Protein AF-A0A934D847-F1 (afdb_monomer_lite)

Secondary structure (DSSP, 8-state):
-HHHHHHHHHHHHHHTTS--EEEESSSSEEEEE-HHHHHTTEEEEEEEEEEGGGTEEEEEEEEEEEEETTEEEEEEEEEEEEETTSSS-S-EEEEEEEEEEEEE----GGGS--

Foldseek 3Di:
DVVVVVVVVVVLVVVQPPDWPWDDPDQFKIKTWRPSCVVQPKTKIKTKGADPQLQKIKIKIWIWDDNDPFKIKIKIWIKIWGDPVRHNDDDIDIDIDMDMDIGGDDDDPVPPPD

Structure (mmCIF, N/CA/C/O backbone):
data_AF-A0A934D847-F1
#
_entry.id   AF-A0A934D847-F1
#
loop_
_atom_site.group_PDB
_atom_site.id
_atom_site.type_symbol
_atom_site.label_atom_id
_atom_site.label_alt_id
_atom_site.label_comp_id
_atom_site.label_asym_id
_atom_site.label_entity_id
_atom_site.label_seq_id
_atom_site.pdbx_PDB_ins_code
_atom_site.Cartn_x
_atom_site.Cartn_y
_atom_site.Cartn_z
_atom_site.occupancy
_atom_site.B_iso_or_equiv
_atom_site.auth_seq_id
_atom_site.auth_comp_id
_atom_site.auth_asym_id
_atom_site.auth_atom_id
_atom_site.pdbx_PDB_model_num
ATOM 1 N N . MET A 1 1 ? 17.834 -21.145 -10.752 1.00 52.69 1 MET A N 1
ATOM 2 C CA . MET A 1 1 ? 17.944 -19.718 -10.361 1.00 52.69 1 MET A CA 1
ATOM 3 C C . MET A 1 1 ? 16.625 -18.944 -10.468 1.00 52.69 1 MET A C 1
ATOM 5 O O . MET A 1 1 ? 16.240 -18.341 -9.479 1.00 52.69 1 MET A O 1
ATOM 9 N N . LYS A 1 2 ? 15.874 -19.004 -11.582 1.00 51.09 2 LYS A N 1
ATOM 10 C CA . LYS A 1 2 ? 14.606 -18.248 -11.758 1.00 51.09 2 LYS A CA 1
ATOM 11 C C . LYS A 1 2 ? 13.527 -18.504 -10.684 1.00 51.09 2 LYS A C 1
ATOM 13 O O . LYS A 1 2 ? 12.889 -17.567 -10.232 1.00 51.09 2 LYS A O 1
ATOM 18 N N . LYS A 1 3 ? 13.360 -19.753 -10.226 1.00 47.16 3 LYS A N 1
ATOM 19 C CA . LYS A 1 3 ? 12.366 -20.117 -9.192 1.00 47.16 3 LYS A CA 1
ATOM 20 C C . LYS A 1 3 ? 12.686 -19.525 -7.811 1.00 47.16 3 LYS A C 1
ATOM 22 O O . LYS A 1 3 ? 11.778 -19.092 -7.117 1.00 47.16 3 LYS A O 1
ATOM 27 N N . ILE A 1 4 ? 13.970 -19.459 -7.450 1.00 65.31 4 ILE A N 1
ATOM 28 C CA . ILE A 1 4 ? 14.428 -18.850 -6.189 1.00 65.31 4 ILE A CA 1
ATOM 29 C C . ILE A 1 4 ? 14.147 -17.346 -6.210 1.00 65.31 4 ILE A C 1
ATOM 31 O O . ILE A 1 4 ? 13.650 -16.827 -5.223 1.00 65.31 4 ILE A O 1
ATOM 35 N N . LEU A 1 5 ? 14.363 -16.686 -7.356 1.00 60.47 5 LEU A N 1
ATOM 36 C CA . LEU A 1 5 ? 14.083 -15.258 -7.539 1.00 60.47 5 LEU A CA 1
ATOM 37 C C . LEU A 1 5 ? 12.594 -14.919 -7.329 1.00 60.47 5 LEU A C 1
ATOM 39 O O . LEU A 1 5 ? 12.264 -13.934 -6.675 1.00 60.47 5 LEU A O 1
ATOM 43 N N . VAL A 1 6 ? 11.696 -15.757 -7.856 1.00 60.75 6 VAL A N 1
ATOM 44 C CA . VAL A 1 6 ? 10.240 -15.601 -7.698 1.00 60.75 6 VAL A CA 1
ATOM 45 C C . VAL A 1 6 ? 9.816 -15.815 -6.245 1.00 60.75 6 VAL A C 1
ATOM 47 O O . VAL A 1 6 ? 9.026 -15.039 -5.721 1.00 60.75 6 VAL A O 1
ATOM 50 N N . VAL A 1 7 ? 10.373 -16.824 -5.570 1.00 62.38 7 VAL A N 1
ATOM 51 C CA . VAL A 1 7 ? 10.085 -17.085 -4.150 1.00 62.38 7 VAL A CA 1
ATOM 52 C C . VAL A 1 7 ? 10.611 -15.954 -3.267 1.00 62.38 7 VAL A C 1
ATOM 54 O O . VAL A 1 7 ? 9.887 -15.488 -2.394 1.00 62.38 7 VAL A O 1
ATOM 57 N N . SER A 1 8 ? 11.819 -15.446 -3.525 1.00 62.91 8 SER A N 1
ATOM 58 C CA . SER A 1 8 ? 12.346 -14.277 -2.813 1.00 6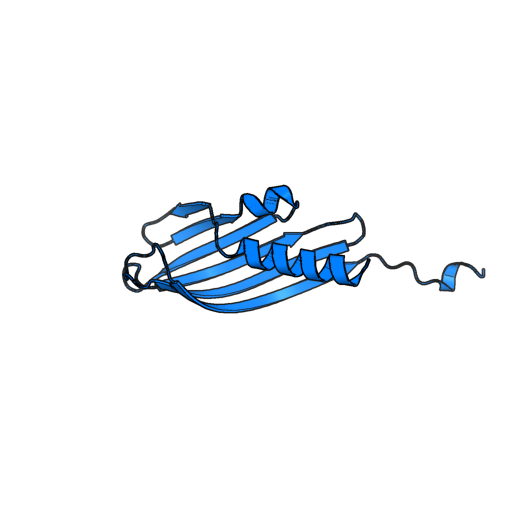2.91 8 SER A CA 1
ATOM 59 C C . SER A 1 8 ? 11.519 -13.023 -3.078 1.00 62.91 8 SER A C 1
ATOM 61 O O . SER A 1 8 ? 11.285 -12.250 -2.158 1.00 62.91 8 SER A O 1
ATOM 63 N N . LEU A 1 9 ? 11.016 -12.843 -4.302 1.00 65.06 9 LEU A N 1
ATOM 64 C CA . LEU A 1 9 ? 10.146 -11.724 -4.642 1.00 65.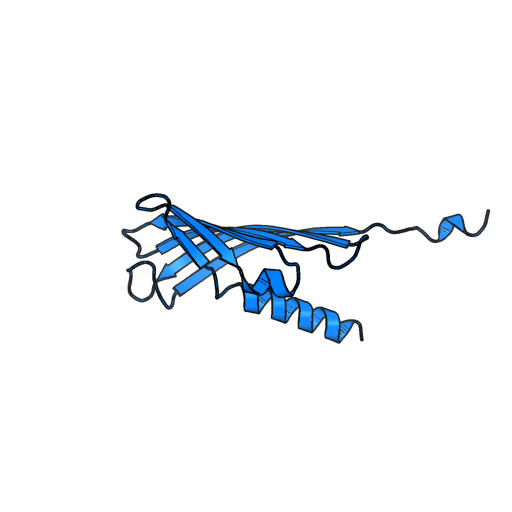06 9 LEU A CA 1
ATOM 65 C C . LEU A 1 9 ? 8.812 -11.794 -3.887 1.00 65.06 9 LEU A C 1
ATOM 67 O O . LEU A 1 9 ? 8.380 -10.799 -3.309 1.00 65.06 9 LEU A O 1
ATOM 71 N N . MET A 1 10 ? 8.192 -12.975 -3.835 1.00 60.56 10 MET A N 1
ATOM 72 C CA . MET A 1 10 ? 6.983 -13.185 -3.036 1.00 60.56 10 MET A CA 1
ATOM 73 C C . MET A 1 10 ? 7.246 -12.958 -1.543 1.00 60.56 10 MET A C 1
ATOM 75 O O . MET A 1 10 ? 6.437 -12.314 -0.885 1.00 60.56 10 MET A O 1
ATOM 79 N N . LEU A 1 11 ? 8.385 -13.417 -1.010 1.00 58.81 11 LEU A N 1
ATOM 80 C CA . LEU A 1 11 ? 8.754 -13.182 0.390 1.00 58.81 11 LEU A CA 1
ATOM 81 C C . LEU A 1 11 ? 8.941 -11.695 0.708 1.00 58.81 11 LEU A C 1
ATOM 83 O O . LEU A 1 11 ? 8.497 -11.247 1.761 1.00 58.81 11 LEU A O 1
ATOM 87 N N . VAL A 1 12 ? 9.563 -10.926 -0.190 1.00 61.81 12 VAL A N 1
ATOM 88 C CA . VAL A 1 12 ? 9.729 -9.477 -0.012 1.00 61.81 12 VAL A CA 1
ATOM 89 C C . VAL A 1 12 ? 8.370 -8.771 -0.054 1.00 61.81 12 VAL A C 1
ATOM 91 O O . VAL A 1 12 ? 8.083 -7.973 0.832 1.00 61.81 12 VAL A O 1
ATOM 94 N N . LEU A 1 13 ? 7.496 -9.113 -1.006 1.00 58.12 13 LEU A N 1
ATOM 95 C CA . LEU A 1 13 ? 6.137 -8.558 -1.089 1.00 58.12 13 LEU A CA 1
ATOM 96 C C . LEU A 1 13 ? 5.304 -8.867 0.170 1.00 58.12 13 LEU A C 1
ATOM 98 O O . LEU A 1 13 ? 4.607 -7.990 0.676 1.00 58.12 13 LEU A O 1
ATOM 102 N N . VAL A 1 14 ? 5.421 -10.071 0.736 1.00 56.88 14 VAL A N 1
ATOM 103 C CA . VAL A 1 14 ? 4.729 -10.446 1.984 1.00 56.88 14 VAL A CA 1
ATOM 104 C C . VAL A 1 14 ? 5.337 -9.749 3.205 1.00 56.88 14 VAL A C 1
ATOM 106 O O . VAL A 1 14 ? 4.605 -9.259 4.059 1.00 56.88 14 VAL A O 1
ATOM 109 N N . ALA A 1 15 ? 6.664 -9.624 3.290 1.00 51.00 15 ALA A N 1
ATOM 110 C CA . ALA A 1 15 ? 7.316 -8.899 4.385 1.00 51.00 15 ALA A CA 1
ATOM 111 C C . ALA A 1 15 ? 6.958 -7.402 4.391 1.00 51.00 15 ALA A C 1
ATOM 113 O O . ALA A 1 15 ? 7.010 -6.748 5.435 1.00 51.00 15 ALA A O 1
ATOM 114 N N . THR A 1 16 ? 6.551 -6.855 3.239 1.00 53.03 16 THR A N 1
ATOM 115 C CA . THR A 1 16 ? 6.173 -5.446 3.130 1.00 53.03 16 THR A CA 1
ATOM 116 C C . THR A 1 16 ? 4.791 -5.093 3.700 1.00 53.03 16 THR A C 1
ATOM 118 O O . THR A 1 16 ? 4.474 -3.913 3.825 1.00 53.03 16 THR A O 1
ATOM 121 N N . SER A 1 17 ? 3.966 -6.061 4.113 1.00 53.16 17 SER A N 1
ATOM 122 C CA . SER A 1 17 ? 2.598 -5.772 4.570 1.00 53.16 17 SER A CA 1
ATOM 123 C C . SER A 1 17 ? 2.454 -5.461 6.069 1.00 53.16 17 SER A C 1
ATOM 125 O O . SER A 1 17 ? 1.340 -5.197 6.510 1.00 53.16 17 SER A O 1
ATOM 127 N N . GLY A 1 18 ? 3.533 -5.520 6.863 1.00 55.03 18 GLY A N 1
ATOM 128 C CA . GLY A 1 18 ? 3.451 -5.433 8.334 1.00 55.03 18 GLY A CA 1
ATOM 129 C C . GLY A 1 18 ? 4.146 -4.237 8.994 1.00 55.03 18 GLY A C 1
ATOM 130 O O . GLY A 1 18 ? 3.884 -3.958 10.159 1.00 55.03 18 GLY A O 1
ATOM 131 N N . ALA A 1 19 ? 5.020 -3.525 8.281 1.00 58.28 19 ALA A N 1
ATOM 132 C CA . ALA A 1 19 ? 5.823 -2.438 8.840 1.00 58.28 19 ALA A CA 1
ATOM 133 C C . ALA A 1 19 ? 5.612 -1.154 8.033 1.00 58.28 19 ALA A C 1
ATOM 135 O O . ALA A 1 19 ? 6.442 -0.790 7.201 1.00 58.28 19 ALA A O 1
ATOM 136 N N . PHE A 1 20 ? 4.488 -0.476 8.263 1.00 71.31 20 PHE A N 1
ATOM 137 C CA . PHE A 1 20 ? 4.263 0.865 7.730 1.00 71.31 20 PHE A CA 1
ATOM 138 C C . PHE A 1 20 ? 4.615 1.902 8.793 1.00 71.31 20 PHE A C 1
ATOM 140 O O . PHE A 1 20 ? 4.112 1.858 9.914 1.00 71.31 20 PHE A O 1
ATOM 147 N N . ALA A 1 21 ? 5.475 2.853 8.437 1.00 74.31 21 ALA A N 1
ATOM 148 C CA . ALA A 1 21 ? 5.604 4.089 9.190 1.00 74.31 21 ALA A CA 1
ATOM 149 C C . ALA A 1 21 ? 4.404 4.964 8.819 1.00 74.31 21 ALA A C 1
ATOM 151 O O . ALA A 1 21 ? 4.298 5.427 7.681 1.00 74.31 21 ALA A O 1
ATOM 152 N N . GLN A 1 22 ? 3.478 5.129 9.762 1.00 82.50 22 GLN A N 1
ATOM 153 C CA . GLN A 1 22 ? 2.188 5.775 9.534 1.00 82.50 22 GLN A CA 1
ATOM 154 C C . GLN A 1 22 ? 2.182 7.182 10.125 1.00 82.50 22 GLN A C 1
ATOM 156 O O . GLN A 1 22 ? 2.626 7.393 11.254 1.00 82.50 22 GLN A O 1
ATOM 161 N N . LYS A 1 23 ? 1.630 8.147 9.390 1.00 84.50 23 LYS A N 1
ATOM 162 C CA . LYS A 1 23 ? 1.373 9.499 9.885 1.00 84.50 23 LYS A CA 1
ATOM 163 C C . LYS A 1 23 ? -0.091 9.856 9.676 1.00 84.50 23 LYS A C 1
ATOM 165 O O . LYS A 1 23 ? -0.564 9.937 8.541 1.00 84.50 23 LYS A O 1
ATOM 170 N N . LYS A 1 24 ? -0.793 10.127 10.777 1.00 85.69 24 LYS A N 1
ATOM 171 C CA . LYS A 1 24 ? -2.120 10.748 10.745 1.00 85.69 24 LYS A CA 1
ATOM 172 C C . LYS A 1 24 ? -1.969 12.199 10.295 1.00 85.69 24 LYS A C 1
ATOM 174 O O . LYS A 1 24 ? -1.124 12.929 10.813 1.00 85.69 24 LYS A O 1
ATOM 179 N N . PHE A 1 25 ? -2.766 12.610 9.319 1.00 87.00 25 PHE A N 1
ATOM 180 C CA . PHE A 1 25 ? -2.834 14.007 8.868 1.00 87.00 25 PHE A CA 1
ATOM 181 C C . PHE A 1 25 ? -4.194 14.648 9.169 1.00 87.00 25 PHE A C 1
ATOM 183 O O . PHE A 1 25 ? -4.368 15.850 9.007 1.00 87.00 25 PHE A O 1
ATOM 190 N N . SER A 1 26 ? -5.150 13.850 9.638 1.00 87.56 26 SER A N 1
ATOM 191 C CA . SER A 1 26 ? -6.381 14.296 10.287 1.00 87.56 26 SER A CA 1
ATOM 192 C C . SER A 1 26 ? -6.769 13.269 11.351 1.00 87.56 26 SER A C 1
ATOM 194 O O . SER A 1 26 ? -6.122 12.229 11.461 1.00 87.56 26 SER A O 1
ATOM 196 N N . GLU A 1 27 ? -7.841 13.535 12.095 1.00 84.81 27 GLU A N 1
ATOM 197 C CA . GLU A 1 27 ? -8.352 12.643 13.144 1.00 84.81 27 GLU A CA 1
ATOM 198 C C . GLU A 1 27 ? -8.511 11.189 12.671 1.00 84.81 27 GLU A C 1
ATOM 200 O O . GLU A 1 27 ? -8.099 10.262 13.363 1.00 84.81 27 GLU A O 1
ATOM 205 N N . ASN A 1 28 ? -9.025 11.000 11.450 1.00 90.88 28 ASN A N 1
ATOM 206 C CA . ASN A 1 28 ? -9.335 9.676 10.914 1.00 90.88 28 ASN A CA 1
ATOM 207 C C . ASN A 1 28 ? -8.495 9.267 9.702 1.00 90.88 28 ASN A C 1
ATOM 209 O O . ASN A 1 28 ? -8.508 8.096 9.360 1.00 90.88 28 ASN A O 1
ATOM 213 N N . ASN A 1 29 ? -7.783 10.173 9.030 1.00 93.06 29 ASN A N 1
ATOM 214 C CA . ASN A 1 29 ? -7.036 9.832 7.810 1.00 93.06 29 ASN A CA 1
ATOM 215 C C . ASN A 1 29 ? -5.525 9.793 8.050 1.00 93.06 29 ASN A C 1
ATOM 217 O O . ASN A 1 29 ? -4.973 10.640 8.765 1.00 93.06 29 ASN A O 1
ATOM 221 N N . TYR A 1 30 ? -4.858 8.846 7.399 1.00 91.75 30 TYR A N 1
ATOM 222 C CA . TYR A 1 30 ? -3.427 8.622 7.526 1.00 91.75 30 TYR A CA 1
ATOM 223 C C . TYR A 1 30 ? -2.778 8.281 6.182 1.00 91.75 30 TYR A C 1
ATOM 225 O O . TYR A 1 30 ? -3.432 7.865 5.223 1.00 91.75 30 TYR A O 1
ATOM 233 N N . ALA A 1 31 ? -1.467 8.486 6.128 1.00 92.06 31 ALA A N 1
ATOM 234 C CA . ALA A 1 31 ? -0.612 7.994 5.063 1.00 92.06 31 ALA A CA 1
ATOM 235 C C . ALA A 1 31 ? 0.485 7.128 5.682 1.00 92.06 31 ALA A C 1
ATOM 237 O O . ALA A 1 31 ? 1.085 7.505 6.692 1.00 92.06 31 ALA A O 1
ATOM 238 N N . GLY A 1 32 ? 0.723 5.968 5.088 1.00 89.00 32 GLY A N 1
ATOM 239 C CA . GLY A 1 32 ? 1.756 5.026 5.477 1.00 89.00 32 GLY A CA 1
ATOM 240 C C . GLY A 1 32 ? 2.783 4.872 4.369 1.00 89.00 32 GLY A C 1
ATOM 241 O O . GLY A 1 32 ? 2.436 4.842 3.191 1.00 89.00 32 GLY A O 1
ATOM 242 N N . ILE A 1 33 ? 4.050 4.737 4.744 1.00 87.19 33 ILE A N 1
ATOM 243 C CA . ILE A 1 33 ? 5.101 4.275 3.834 1.00 87.19 33 ILE A CA 1
ATOM 244 C C . ILE A 1 33 ? 5.730 3.013 4.391 1.00 87.19 33 ILE A C 1
ATOM 246 O O . ILE A 1 33 ? 5.828 2.855 5.609 1.00 87.19 33 ILE A O 1
ATOM 250 N N . ASN A 1 34 ? 6.198 2.137 3.514 1.00 83.38 34 ASN A N 1
ATOM 251 C CA . ASN A 1 34 ? 7.008 1.012 3.935 1.00 83.38 34 ASN A CA 1
ATOM 252 C C . ASN A 1 34 ? 8.507 1.349 3.809 1.00 83.38 34 ASN A C 1
ATOM 254 O O . ASN A 1 34 ? 9.046 1.335 2.697 1.00 83.38 34 ASN A O 1
ATOM 258 N N . PRO A 1 35 ? 9.214 1.594 4.926 1.00 75.75 35 PRO A N 1
ATOM 259 C CA . PRO A 1 35 ? 10.642 1.886 4.891 1.00 75.75 35 PRO A CA 1
ATOM 260 C C . PRO A 1 35 ? 11.496 0.676 4.481 1.00 75.75 35 PRO A C 1
ATOM 262 O O . PRO A 1 35 ? 12.546 0.860 3.873 1.00 75.75 35 PRO A O 1
ATOM 265 N N . LEU A 1 36 ? 11.060 -0.557 4.761 1.00 74.38 36 LEU A N 1
ATOM 266 C CA . LEU A 1 36 ? 11.777 -1.771 4.355 1.00 74.38 36 LEU A CA 1
ATOM 267 C C . LEU A 1 36 ? 11.740 -1.975 2.839 1.00 74.38 36 LEU A C 1
ATOM 269 O O . LEU A 1 36 ? 12.703 -2.486 2.270 1.00 74.38 36 LEU A O 1
ATOM 273 N N . GLY A 1 37 ? 10.673 -1.523 2.172 1.00 73.19 37 GLY A N 1
ATOM 274 C CA . GLY A 1 37 ? 10.581 -1.532 0.713 1.00 73.19 37 GLY A CA 1
ATOM 275 C C . GLY A 1 37 ? 11.743 -0.786 0.049 1.00 73.19 37 GLY A C 1
ATOM 276 O O . GLY A 1 37 ? 12.279 -1.246 -0.962 1.00 73.19 37 GLY A O 1
ATOM 277 N N . LEU A 1 38 ? 12.219 0.303 0.665 1.00 75.81 38 LEU A N 1
ATOM 278 C CA . LEU A 1 38 ? 13.323 1.112 0.138 1.00 75.81 38 LEU A CA 1
ATOM 279 C C . LEU A 1 38 ? 14.631 0.320 0.003 1.00 75.81 38 LEU A C 1
ATOM 281 O O . LEU A 1 38 ? 15.363 0.536 -0.962 1.00 75.81 38 LEU A O 1
ATOM 285 N N . LEU A 1 39 ? 14.898 -0.643 0.897 1.00 78.69 39 LEU A N 1
ATOM 286 C CA . LEU A 1 39 ? 16.086 -1.510 0.823 1.00 78.69 39 LEU A CA 1
ATOM 287 C C . LEU A 1 39 ? 16.120 -2.345 -0.466 1.00 78.69 39 LEU A C 1
ATOM 289 O O . LEU A 1 39 ? 17.191 -2.685 -0.963 1.00 78.69 39 LEU A O 1
ATOM 293 N N . PHE A 1 40 ? 14.948 -2.630 -1.032 1.00 77.69 40 PHE A N 1
ATOM 294 C CA . PHE A 1 40 ? 14.773 -3.416 -2.252 1.00 77.69 40 PHE A CA 1
ATOM 295 C C . PHE A 1 40 ? 14.348 -2.563 -3.456 1.00 77.69 40 PHE A C 1
ATOM 297 O O . PHE A 1 40 ? 13.952 -3.107 -4.490 1.00 77.69 40 PHE A O 1
ATOM 304 N N . LYS A 1 41 ? 14.426 -1.227 -3.332 1.00 82.44 41 LYS A N 1
ATOM 305 C CA . LYS A 1 41 ? 13.928 -0.250 -4.318 1.00 82.44 41 LYS A CA 1
ATOM 306 C C . LYS A 1 41 ? 12.437 -0.425 -4.651 1.00 82.44 41 LYS A C 1
ATOM 308 O O . LYS A 1 41 ? 12.001 -0.087 -5.750 1.00 82.44 41 LYS A O 1
ATOM 313 N N . ILE A 1 42 ? 11.661 -0.967 -3.712 1.00 85.69 42 ILE A N 1
ATOM 314 C CA . ILE A 1 42 ? 10.203 -1.058 -3.784 1.00 85.69 42 ILE A CA 1
ATOM 315 C C . ILE A 1 42 ? 9.637 0.163 -3.072 1.00 85.69 42 ILE A C 1
ATOM 317 O O . ILE A 1 42 ? 9.696 0.283 -1.849 1.00 85.69 42 ILE A O 1
ATOM 321 N N . TYR A 1 43 ? 9.058 1.068 -3.842 1.00 87.94 43 TYR A N 1
ATOM 322 C CA . TYR A 1 43 ? 8.390 2.242 -3.307 1.00 87.94 43 TYR A CA 1
ATOM 323 C C . TYR A 1 43 ? 6.948 1.853 -3.028 1.00 87.94 43 TYR A C 1
ATOM 325 O O . TYR A 1 43 ? 6.162 1.712 -3.958 1.00 87.94 43 TYR A O 1
ATOM 333 N N . SER A 1 44 ? 6.612 1.615 -1.763 1.00 87.81 44 SER A N 1
ATOM 334 C CA . SER A 1 44 ? 5.268 1.197 -1.364 1.00 87.81 44 SER A CA 1
ATOM 335 C C . SER A 1 44 ? 4.747 2.016 -0.197 1.00 87.81 44 SER A C 1
ATOM 337 O O . SER A 1 44 ? 5.504 2.488 0.659 1.00 87.81 44 SER A O 1
ATOM 339 N N . GLY A 1 45 ? 3.436 2.192 -0.189 1.00 88.81 45 GLY A N 1
ATOM 340 C CA . GLY A 1 45 ? 2.731 2.968 0.807 1.00 88.81 45 GLY A CA 1
ATOM 341 C C . GLY A 1 45 ? 1.244 2.681 0.772 1.00 88.81 45 GLY A C 1
ATOM 342 O O . GLY A 1 45 ? 0.758 1.868 -0.015 1.00 88.81 45 GLY A O 1
ATOM 343 N N . GLU A 1 46 ? 0.523 3.363 1.642 1.00 91.00 46 GLU A N 1
ATOM 344 C CA . GLU A 1 46 ? -0.926 3.300 1.697 1.00 91.00 46 GLU A CA 1
ATOM 345 C C . GLU A 1 46 ? -1.505 4.649 2.108 1.00 91.00 46 GLU A C 1
ATOM 347 O O . GLU A 1 46 ? -0.910 5.396 2.885 1.00 91.00 46 GLU A O 1
ATOM 352 N N . TYR A 1 47 ? -2.682 4.954 1.579 1.00 92.88 47 TYR A N 1
ATOM 353 C CA . TYR A 1 47 ? -3.532 6.019 2.096 1.00 92.88 47 TYR A CA 1
ATOM 354 C C . TYR A 1 47 ? -4.769 5.381 2.684 1.00 92.88 47 TYR A C 1
ATOM 356 O O . TYR A 1 47 ? -5.420 4.577 2.018 1.00 92.88 47 TYR A O 1
ATOM 364 N N . GLY A 1 48 ? -5.104 5.731 3.916 1.00 93.62 48 GLY A N 1
ATOM 365 C CA . GLY A 1 48 ? -6.196 5.071 4.601 1.00 93.62 48 GLY A CA 1
ATOM 366 C C . GLY A 1 48 ? -6.961 5.976 5.535 1.00 93.62 48 GLY A C 1
ATOM 367 O O . GLY A 1 48 ? -6.582 7.117 5.824 1.00 93.62 48 GLY A O 1
ATOM 368 N N . ARG A 1 49 ? -8.086 5.433 5.981 1.00 94.81 49 ARG A N 1
ATOM 369 C CA . ARG A 1 49 ? -8.994 6.075 6.909 1.00 94.81 49 ARG A CA 1
ATOM 370 C C . ARG A 1 49 ? -9.459 5.082 7.964 1.00 94.81 49 ARG A C 1
ATOM 372 O O . ARG A 1 49 ? -10.023 4.041 7.630 1.00 94.81 49 ARG A O 1
ATOM 379 N N . PHE A 1 50 ? -9.305 5.471 9.221 1.00 93.94 50 PHE A N 1
ATOM 380 C CA . PHE A 1 50 ? -9.946 4.842 10.362 1.00 93.94 50 PHE A CA 1
ATOM 381 C C . PHE A 1 50 ? -11.454 5.104 10.339 1.00 93.94 50 PHE A C 1
ATOM 383 O O . PHE A 1 50 ? -11.927 6.217 10.090 1.00 93.94 50 PHE A O 1
ATOM 390 N N . ILE A 1 51 ? -12.212 4.053 10.613 1.00 94.31 51 ILE A N 1
ATOM 391 C CA . ILE A 1 51 ? -13.662 4.055 10.768 1.00 94.31 51 ILE A CA 1
ATOM 392 C C . ILE A 1 51 ? -14.017 3.378 12.096 1.00 94.31 51 ILE A C 1
ATOM 394 O O . ILE A 1 51 ? -13.154 2.802 12.759 1.00 94.31 51 ILE A O 1
ATOM 398 N N . ASN A 1 52 ? -15.287 3.443 12.501 1.00 93.38 52 ASN A N 1
ATOM 399 C CA . ASN A 1 52 ? -15.764 2.838 13.751 1.00 93.38 52 ASN A CA 1
ATOM 400 C C . ASN A 1 52 ? -14.911 3.249 14.969 1.00 93.38 52 ASN A C 1
ATOM 402 O O . ASN A 1 52 ? -14.492 2.402 15.751 1.00 93.38 52 ASN A O 1
ATOM 406 N N . ASN A 1 53 ? -14.612 4.548 15.096 1.00 89.94 53 ASN A N 1
ATOM 407 C CA . ASN A 1 53 ? -13.780 5.116 16.166 1.00 89.94 53 ASN A CA 1
ATOM 408 C C . ASN A 1 53 ? -12.378 4.482 16.287 1.00 89.94 53 ASN A C 1
ATOM 410 O O . ASN A 1 53 ? -11.833 4.384 17.381 1.00 89.94 53 ASN A O 1
ATOM 414 N N . GLY A 1 54 ? -11.801 4.039 15.166 1.00 88.88 54 GLY A N 1
ATOM 415 C CA . GLY A 1 54 ? -10.493 3.379 15.133 1.00 88.88 54 GLY A CA 1
ATOM 416 C C . GLY A 1 54 ? -10.561 1.854 15.172 1.00 88.88 54 GLY A C 1
ATOM 417 O O . GLY A 1 54 ? -9.551 1.204 14.924 1.00 88.88 54 GLY A O 1
ATOM 418 N N . ALA A 1 55 ? -11.732 1.251 15.392 1.00 93.25 55 ALA A N 1
ATOM 419 C CA . ALA A 1 55 ? -11.842 -0.206 15.441 1.00 93.25 55 ALA A CA 1
ATOM 420 C C . ALA A 1 55 ? -11.563 -0.887 14.092 1.00 93.25 55 ALA A C 1
ATOM 422 O O . ALA A 1 55 ? -11.211 -2.067 14.050 1.00 93.25 55 ALA A O 1
ATOM 423 N N . ALA A 1 56 ? -11.694 -0.152 12.988 1.00 94.00 56 ALA A N 1
ATOM 424 C CA . ALA A 1 56 ? -11.372 -0.645 11.660 1.00 94.00 56 ALA A CA 1
ATOM 425 C C . ALA A 1 56 ? -10.781 0.454 10.773 1.00 94.00 56 ALA A C 1
ATOM 427 O O . ALA A 1 56 ? -10.888 1.641 11.074 1.00 94.00 56 ALA A O 1
ATOM 428 N N . GLU A 1 57 ? -10.205 0.057 9.645 1.00 93.50 57 GLU A N 1
ATOM 429 C CA . GLU A 1 57 ? -9.745 0.959 8.598 1.00 93.50 57 GLU A CA 1
ATOM 430 C C . GLU A 1 57 ? -10.064 0.431 7.199 1.00 93.50 57 GLU A C 1
ATOM 432 O O . GLU A 1 57 ? -10.135 -0.777 6.959 1.00 93.50 57 GLU A O 1
ATOM 437 N N . ILE A 1 58 ? -10.233 1.369 6.270 1.00 94.81 58 ILE A N 1
ATOM 438 C CA . ILE A 1 58 ? -10.198 1.118 4.830 1.00 94.81 58 ILE A CA 1
ATOM 439 C C . ILE A 1 58 ? -8.975 1.851 4.293 1.00 94.81 58 ILE A C 1
ATOM 441 O O . ILE A 1 58 ? -8.790 3.035 4.584 1.00 94.81 58 ILE A O 1
ATOM 445 N N . ASN A 1 59 ? -8.156 1.174 3.496 1.00 92.38 59 ASN A N 1
ATOM 446 C CA . ASN A 1 59 ? -6.970 1.777 2.905 1.00 92.38 59 ASN A CA 1
ATOM 447 C C . ASN A 1 59 ? -6.772 1.365 1.445 1.00 92.38 59 ASN A C 1
ATOM 449 O O . ASN A 1 59 ? -7.308 0.367 0.963 1.00 92.38 59 ASN A O 1
ATOM 453 N N . VAL A 1 60 ? -6.006 2.188 0.742 1.00 93.19 60 VAL A N 1
ATOM 454 C CA . VAL A 1 60 ? -5.589 2.014 -0.643 1.00 93.19 60 VAL A CA 1
ATOM 455 C C . VAL A 1 60 ? -4.081 1.787 -0.622 1.00 93.19 60 VAL A C 1
ATOM 457 O O . VAL A 1 60 ? -3.324 2.762 -0.544 1.00 93.19 60 VAL A O 1
ATOM 460 N N . PRO A 1 61 ? -3.621 0.524 -0.644 1.00 89.38 61 PRO A N 1
ATOM 461 C CA . PRO A 1 61 ? -2.212 0.227 -0.796 1.00 89.38 61 PRO A CA 1
ATOM 462 C C . PRO A 1 61 ? -1.780 0.485 -2.238 1.00 89.38 61 PRO A C 1
ATOM 464 O O . PRO A 1 61 ? -2.519 0.222 -3.191 1.00 89.38 61 PRO A O 1
ATOM 467 N N . PHE A 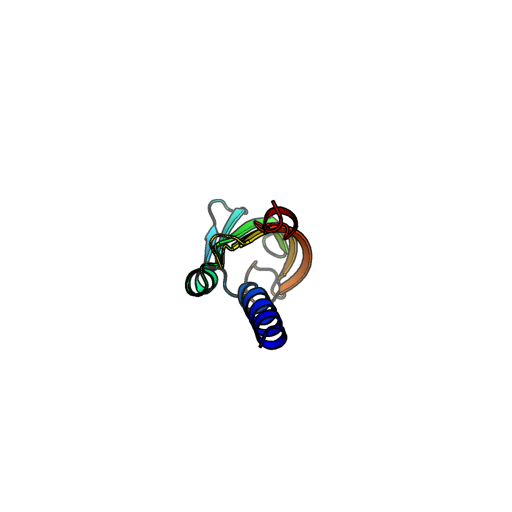1 62 ? -0.552 0.956 -2.395 1.00 90.00 62 PHE A N 1
ATOM 468 C CA . PHE A 1 62 ? 0.096 1.115 -3.685 1.00 90.00 62 PHE A CA 1
ATOM 469 C C . PHE A 1 62 ? 1.557 0.692 -3.598 1.00 90.00 62 PHE A C 1
ATOM 471 O O . PHE A 1 62 ? 2.204 0.799 -2.552 1.00 90.00 62 PHE A O 1
ATOM 478 N N . PHE A 1 63 ? 2.102 0.241 -4.723 1.00 89.25 63 PHE A N 1
ATOM 479 C CA . PHE A 1 63 ? 3.536 0.072 -4.854 1.00 89.25 63 PHE A CA 1
ATOM 480 C C . PHE A 1 63 ? 4.024 0.287 -6.282 1.00 89.25 63 PHE A C 1
ATOM 482 O O . PHE A 1 63 ? 3.300 0.110 -7.260 1.00 89.25 63 PHE A O 1
ATOM 489 N N . TYR A 1 64 ? 5.296 0.637 -6.376 1.00 90.12 64 TYR A N 1
ATOM 490 C CA . TYR A 1 64 ? 6.060 0.734 -7.600 1.00 90.12 64 TYR A CA 1
ATOM 491 C C . TYR A 1 64 ? 7.390 0.014 -7.408 1.00 90.12 64 TYR A C 1
ATOM 493 O O . TYR A 1 64 ? 8.089 0.215 -6.409 1.00 90.12 64 TYR A O 1
ATOM 501 N N . TRP A 1 65 ? 7.751 -0.813 -8.380 1.00 89.06 65 TRP A N 1
ATOM 502 C CA . TRP A 1 65 ? 9.011 -1.530 -8.375 1.00 89.06 65 TRP A CA 1
ATOM 503 C C . TRP A 1 65 ? 9.585 -1.646 -9.782 1.00 89.06 65 TRP A C 1
ATOM 505 O O . TRP A 1 65 ? 8.938 -2.156 -10.692 1.00 89.06 65 TRP A O 1
ATOM 515 N N . ALA A 1 66 ? 10.827 -1.196 -9.937 1.00 89.19 66 ALA A N 1
ATOM 516 C CA . ALA A 1 66 ? 11.595 -1.308 -11.170 1.00 89.19 66 ALA A CA 1
ATOM 517 C C . ALA A 1 66 ? 12.916 -2.036 -10.872 1.00 89.19 66 ALA A C 1
ATOM 519 O O . ALA A 1 66 ? 13.937 -1.391 -10.614 1.00 89.19 66 ALA A O 1
ATOM 520 N N . PRO A 1 67 ? 12.912 -3.382 -10.814 1.00 82.19 67 PRO A N 1
ATOM 521 C CA . PRO A 1 67 ? 14.114 -4.156 -10.499 1.00 82.19 67 PRO A CA 1
ATOM 522 C C . PRO A 1 67 ? 15.191 -4.067 -11.583 1.00 82.19 67 PRO A C 1
ATOM 524 O O . PRO A 1 67 ? 16.369 -4.273 -11.296 1.00 82.19 67 PRO A O 1
ATOM 527 N N . THR A 1 68 ? 14.792 -3.772 -12.820 1.00 84.69 68 THR A N 1
ATOM 528 C CA . THR A 1 68 ? 15.671 -3.601 -13.980 1.00 84.69 68 THR A CA 1
ATOM 529 C C . THR A 1 68 ? 15.184 -2.424 -14.820 1.00 84.69 68 THR A C 1
ATOM 531 O O . THR A 1 68 ? 14.044 -1.993 -14.670 1.00 84.69 68 THR A O 1
ATOM 534 N N . THR A 1 69 ? 16.006 -1.936 -15.749 1.00 85.19 69 THR A N 1
ATOM 535 C CA . THR A 1 69 ? 15.615 -0.878 -16.702 1.00 85.19 69 THR A CA 1
ATOM 536 C C . THR A 1 69 ? 14.443 -1.277 -17.595 1.00 85.19 69 THR A C 1
ATOM 538 O O . THR A 1 69 ? 13.686 -0.417 -18.029 1.00 85.19 69 THR A O 1
ATOM 541 N N . ASP A 1 70 ? 14.276 -2.580 -17.827 1.00 87.44 70 ASP A N 1
ATOM 542 C CA . ASP A 1 70 ? 13.300 -3.119 -18.775 1.00 87.44 70 ASP A CA 1
ATOM 543 C C . ASP A 1 70 ? 12.078 -3.749 -18.110 1.00 87.44 70 ASP A C 1
ATOM 545 O O . ASP A 1 70 ? 11.273 -4.337 -18.817 1.00 87.44 70 ASP A O 1
ATOM 549 N N . LEU A 1 71 ? 11.944 -3.686 -16.780 1.00 85.94 71 LEU A N 1
ATOM 550 C CA . LEU A 1 71 ? 10.825 -4.289 -16.052 1.00 85.94 71 LEU A CA 1
ATOM 551 C C . LEU A 1 71 ? 10.300 -3.305 -15.019 1.00 85.94 71 LEU A C 1
ATOM 553 O O . LEU A 1 71 ? 11.019 -2.928 -14.095 1.00 85.94 71 LEU A O 1
ATOM 557 N N . THR A 1 72 ? 9.019 -2.984 -15.142 1.00 91.19 72 THR A N 1
ATOM 558 C CA . THR A 1 72 ? 8.287 -2.139 -14.205 1.00 91.19 72 THR A CA 1
ATOM 559 C C . THR A 1 72 ? 7.053 -2.879 -13.722 1.00 91.19 72 THR A C 1
ATOM 561 O O . THR A 1 72 ? 6.290 -3.431 -14.514 1.00 91.19 72 THR A O 1
ATOM 564 N N . ILE A 1 73 ? 6.843 -2.866 -12.410 1.00 89.75 73 ILE A N 1
ATOM 565 C CA . ILE A 1 73 ? 5.664 -3.420 -11.759 1.00 89.75 73 ILE A CA 1
ATOM 566 C C . ILE A 1 73 ? 5.013 -2.306 -10.948 1.00 89.75 73 ILE A C 1
ATOM 568 O O . ILE A 1 73 ? 5.653 -1.683 -10.099 1.00 89.75 73 ILE A O 1
ATOM 572 N N . LEU A 1 74 ? 3.734 -2.067 -11.214 1.00 91.88 74 LEU A N 1
ATOM 573 C CA . LEU A 1 74 ? 2.903 -1.131 -10.471 1.00 91.88 74 LEU A CA 1
ATOM 574 C C . LEU A 1 74 ? 1.736 -1.893 -9.861 1.00 91.88 74 LEU A C 1
ATOM 576 O O . LEU A 1 74 ? 1.080 -2.673 -10.549 1.00 91.88 74 LEU A O 1
ATOM 580 N N . GLY A 1 75 ? 1.469 -1.655 -8.585 1.00 88.81 75 GLY A N 1
ATOM 581 C CA . GLY A 1 75 ? 0.324 -2.228 -7.898 1.00 88.81 75 GLY A CA 1
ATOM 582 C C . GLY A 1 75 ? -0.513 -1.169 -7.210 1.00 88.81 75 GLY A C 1
ATOM 583 O O . GLY A 1 75 ? 0.014 -0.193 -6.677 1.00 88.81 75 GLY A O 1
ATOM 584 N N . LEU A 1 76 ? -1.823 -1.384 -7.216 1.00 92.31 76 LEU A N 1
ATOM 585 C CA . LEU A 1 76 ? -2.791 -0.580 -6.482 1.00 92.31 76 LEU A CA 1
ATOM 586 C C . LEU A 1 76 ? -3.947 -1.471 -6.035 1.00 92.31 76 LEU A C 1
ATOM 588 O O . LEU A 1 76 ? -4.296 -2.434 -6.717 1.00 92.31 76 LEU A O 1
ATOM 592 N N . GLY A 1 77 ? -4.552 -1.168 -4.896 1.00 90.12 77 GLY A N 1
ATOM 593 C CA . GLY A 1 77 ? -5.633 -1.988 -4.375 1.00 90.12 77 GLY A CA 1
ATOM 594 C C . GLY A 1 77 ? -6.554 -1.266 -3.416 1.00 90.12 77 GLY A C 1
ATOM 595 O O . GLY A 1 77 ? -6.478 -0.056 -3.233 1.00 90.12 77 GLY A O 1
ATOM 596 N N . GLY A 1 78 ? -7.408 -2.052 -2.777 1.00 93.00 78 GLY A N 1
ATOM 597 C CA . GLY A 1 78 ? -8.209 -1.635 -1.638 1.00 93.00 78 GLY A CA 1
ATOM 598 C C . GLY A 1 78 ? -8.173 -2.728 -0.582 1.00 93.00 78 GLY A C 1
ATOM 599 O O . GLY A 1 78 ? -8.265 -3.913 -0.911 1.00 93.00 78 GLY A O 1
ATOM 600 N N . SER A 1 79 ? -8.021 -2.350 0.681 1.00 91.00 79 SER A N 1
ATOM 601 C CA . SER A 1 79 ? -8.062 -3.292 1.792 1.00 91.00 79 SER A CA 1
ATOM 602 C C . SER A 1 79 ? -8.906 -2.774 2.947 1.00 91.00 79 SER A C 1
ATOM 604 O O . SER A 1 79 ? -9.100 -1.570 3.115 1.00 91.00 79 SER A O 1
ATOM 606 N N . TYR A 1 80 ? -9.434 -3.722 3.712 1.00 93.19 80 TYR A N 1
ATOM 607 C CA . TYR A 1 80 ? -10.179 -3.496 4.935 1.00 93.19 80 TYR A CA 1
ATOM 608 C C . TYR A 1 80 ? -9.504 -4.264 6.064 1.00 93.19 80 TYR A C 1
ATOM 610 O O . TYR A 1 80 ? -9.226 -5.459 5.916 1.00 93.19 80 TYR A O 1
ATOM 618 N N . ARG A 1 81 ? -9.253 -3.595 7.189 1.00 91.38 81 ARG A N 1
ATOM 619 C CA . ARG A 1 81 ? -8.646 -4.198 8.380 1.00 91.38 81 ARG A CA 1
ATO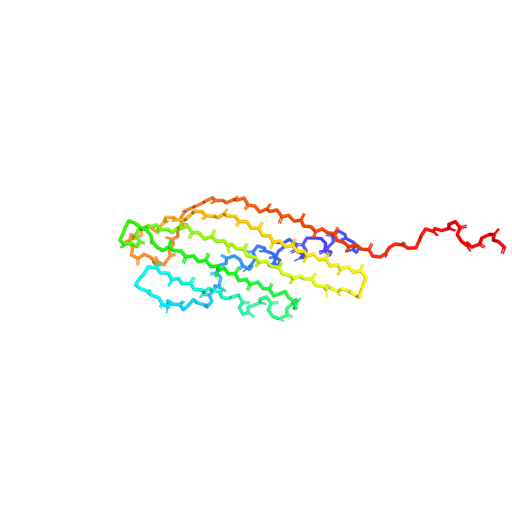M 620 C C . ARG A 1 81 ? -9.461 -3.841 9.619 1.00 91.38 81 ARG A C 1
ATOM 622 O O . ARG A 1 81 ? -9.970 -2.735 9.739 1.00 91.38 81 ARG A O 1
ATOM 629 N N . MET A 1 82 ? -9.568 -4.780 10.547 1.00 94.31 82 MET A N 1
ATOM 630 C CA . MET A 1 82 ? -10.195 -4.635 11.859 1.00 94.31 82 MET A CA 1
ATOM 631 C C . MET A 1 82 ? -9.154 -4.904 12.934 1.00 94.31 82 MET A C 1
ATOM 633 O O . MET A 1 82 ? -8.519 -5.958 12.914 1.00 94.31 82 MET A O 1
ATOM 637 N N . TYR A 1 83 ? -9.008 -3.994 13.888 1.00 91.12 83 TYR A N 1
ATOM 638 C CA . TYR A 1 83 ? -8.032 -4.125 14.965 1.00 91.12 83 TYR A CA 1
ATOM 639 C C . TYR A 1 83 ? -8.612 -4.936 16.114 1.00 91.12 83 TYR A C 1
ATOM 641 O O . TYR A 1 83 ? -9.720 -4.662 16.574 1.00 91.12 83 TYR A O 1
ATOM 649 N N . LYS A 1 84 ? -7.849 -5.920 16.597 1.00 90.94 84 LYS A N 1
ATOM 650 C CA . LYS A 1 84 ? -8.264 -6.825 17.676 1.00 90.94 84 LYS A CA 1
ATOM 651 C C . LYS A 1 84 ? -8.712 -6.061 18.925 1.00 90.94 84 LYS A C 1
ATOM 653 O O . LYS A 1 84 ? -9.724 -6.422 19.5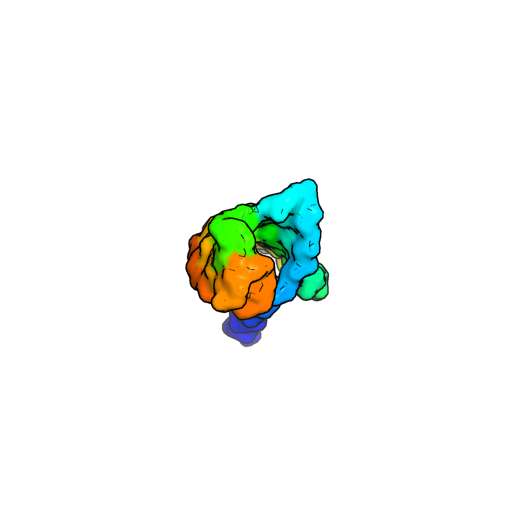17 1.00 90.94 84 LYS A O 1
ATOM 658 N N . ASP A 1 85 ? -7.979 -5.005 19.273 1.00 92.31 85 ASP A N 1
ATOM 659 C CA . ASP A 1 85 ? -8.213 -4.204 20.479 1.00 92.31 85 ASP A CA 1
ATOM 660 C C . ASP A 1 85 ? -9.045 -2.936 20.197 1.00 92.31 85 ASP A C 1
ATOM 662 O O . ASP A 1 85 ? -9.276 -2.122 21.088 1.00 92.31 85 ASP A O 1
ATOM 666 N N . GLY A 1 86 ? -9.525 -2.762 18.958 1.00 89.31 86 GLY A N 1
ATOM 667 C CA . GLY A 1 86 ? -10.494 -1.723 18.599 1.00 89.31 86 GLY A CA 1
ATOM 668 C C . GLY A 1 86 ? -9.967 -0.282 18.583 1.00 89.31 86 GLY A C 1
ATOM 669 O O . GLY A 1 86 ? -10.761 0.645 18.462 1.00 89.31 86 GLY A O 1
ATOM 670 N N . ASN A 1 87 ? -8.657 -0.072 18.700 1.00 87.81 87 ASN A N 1
ATOM 671 C CA . ASN A 1 87 ? -8.038 1.245 18.899 1.00 87.81 87 ASN A CA 1
ATOM 672 C C . ASN A 1 87 ? -7.180 1.732 17.714 1.00 87.81 87 ASN A C 1
ATOM 674 O O . ASN A 1 87 ? -6.480 2.736 17.837 1.00 87.81 87 ASN A O 1
ATOM 678 N N . GLY A 1 88 ? -7.226 1.044 16.572 1.00 83.06 88 GLY A N 1
ATOM 679 C CA . GLY A 1 88 ? -6.455 1.415 15.382 1.00 83.06 88 GLY A CA 1
ATOM 680 C C . GLY A 1 88 ? -4.991 0.976 15.422 1.00 83.06 88 GLY A C 1
ATOM 681 O O . GLY A 1 88 ? -4.208 1.406 14.578 1.00 83.06 88 GLY A O 1
ATOM 682 N N . GLU A 1 89 ? -4.602 0.156 16.403 1.00 83.81 89 GLU A N 1
ATOM 683 C CA . GLU A 1 89 ? -3.220 -0.260 16.626 1.00 83.81 89 GLU A CA 1
ATOM 684 C C . GLU A 1 89 ? -3.106 -1.769 16.898 1.00 83.81 89 GLU A C 1
ATOM 686 O O . GLU A 1 89 ? -4.056 -2.442 17.299 1.00 83.81 89 GLU A O 1
ATOM 691 N N . GLY A 1 90 ? -1.910 -2.318 16.670 1.00 82.25 90 GLY A N 1
ATOM 692 C CA . GLY A 1 90 ? -1.596 -3.710 16.988 1.00 82.25 90 GLY A CA 1
ATOM 693 C C . GLY A 1 90 ? -2.101 -4.729 15.962 1.00 82.25 90 GLY A C 1
ATOM 694 O O . GLY A 1 90 ? -2.064 -4.502 14.752 1.00 82.25 90 GLY A O 1
ATOM 695 N N . ILE A 1 91 ? -2.496 -5.906 16.457 1.00 86.00 91 ILE A N 1
ATOM 696 C CA . ILE A 1 91 ? -2.908 -7.040 15.619 1.00 86.00 91 ILE A CA 1
ATOM 697 C C . ILE A 1 91 ? -4.237 -6.711 14.940 1.00 86.00 91 ILE A C 1
ATOM 699 O O . ILE A 1 91 ? -5.204 -6.336 15.604 1.00 86.00 91 ILE A O 1
ATOM 703 N N . PHE A 1 92 ? -4.307 -6.936 13.631 1.00 89.25 92 PHE A N 1
ATOM 704 C CA . PHE A 1 92 ? -5.528 -6.774 12.855 1.00 89.25 92 PHE A CA 1
ATOM 705 C C . PHE A 1 92 ? -5.892 -8.043 12.077 1.00 89.25 92 PHE A C 1
ATOM 707 O O . PHE A 1 92 ? -5.046 -8.888 11.785 1.00 89.25 92 PHE A O 1
ATOM 714 N N . TYR A 1 93 ? -7.163 -8.133 11.696 1.00 89.56 93 TYR A N 1
ATOM 715 C CA . TYR A 1 93 ? -7.703 -9.120 10.764 1.00 89.56 93 TYR A CA 1
ATOM 716 C C . TYR A 1 93 ? -8.312 -8.383 9.583 1.00 89.56 93 TYR A C 1
ATOM 718 O O . TYR A 1 93 ? -8.919 -7.331 9.758 1.00 89.56 93 TYR A O 1
ATOM 726 N N . GLY A 1 94 ? -8.167 -8.904 8.373 1.00 87.69 94 GLY A N 1
ATOM 727 C CA . GLY A 1 94 ? -8.635 -8.167 7.213 1.00 87.69 94 GLY A CA 1
ATOM 728 C C . GLY A 1 94 ? -8.446 -8.899 5.906 1.00 87.69 94 GLY A C 1
ATOM 729 O O . GLY A 1 94 ? -7.847 -9.971 5.844 1.00 87.69 94 GLY A O 1
ATOM 730 N N . GLY A 1 95 ? -8.966 -8.277 4.859 1.00 85.75 95 GLY A N 1
ATOM 731 C CA . GLY A 1 95 ? -8.874 -8.754 3.493 1.00 85.75 95 GLY A CA 1
ATOM 732 C C . GLY A 1 95 ? -8.716 -7.580 2.542 1.00 85.75 95 GLY A C 1
ATOM 733 O O . GLY A 1 95 ? -9.065 -6.442 2.858 1.00 85.75 95 GLY A O 1
ATOM 734 N N . GLY A 1 96 ? -8.176 -7.849 1.365 1.00 86.12 96 GLY A N 1
ATOM 735 C CA . GLY A 1 96 ? -8.005 -6.829 0.348 1.00 86.12 96 GLY A CA 1
ATOM 736 C C . GLY A 1 96 ? -7.848 -7.432 -1.029 1.00 86.12 96 GLY A C 1
ATOM 737 O O . GLY A 1 96 ? -7.576 -8.623 -1.183 1.00 86.12 96 GLY A O 1
ATOM 738 N N . LEU A 1 97 ? -8.016 -6.574 -2.023 1.00 86.75 97 LEU A N 1
ATOM 739 C CA . LEU A 1 97 ? -7.778 -6.881 -3.421 1.00 86.75 97 LEU A CA 1
ATOM 740 C C . LEU A 1 97 ? -6.684 -5.955 -3.930 1.00 86.75 97 LEU A C 1
ATOM 742 O O . LEU A 1 97 ? -6.697 -4.756 -3.651 1.00 86.75 97 LEU A O 1
ATOM 746 N N . GLN A 1 98 ? -5.743 -6.521 -4.676 1.00 82.62 98 GLN A N 1
ATOM 747 C CA . GLN A 1 98 ? -4.679 -5.776 -5.331 1.00 82.62 98 GLN A CA 1
ATOM 748 C C . GLN A 1 98 ? -4.672 -6.111 -6.814 1.00 82.62 98 GLN A C 1
ATOM 750 O O . GLN A 1 98 ? -4.765 -7.273 -7.208 1.00 82.62 98 GLN A O 1
ATOM 755 N N . PHE A 1 99 ? -4.538 -5.073 -7.622 1.00 86.12 99 PHE A N 1
ATOM 756 C CA . PHE A 1 99 ? -4.351 -5.149 -9.057 1.00 86.12 99 PHE A CA 1
ATOM 757 C C . PHE A 1 99 ? -2.893 -4.845 -9.359 1.00 86.12 99 PHE A C 1
ATOM 759 O O . PHE A 1 99 ? -2.313 -3.928 -8.777 1.00 86.12 99 PHE A O 1
ATOM 766 N N . LEU A 1 100 ? -2.306 -5.621 -10.265 1.00 87.50 100 LEU A N 1
ATOM 767 C CA . LEU A 1 100 ? -0.917 -5.475 -10.667 1.00 87.50 100 LEU A CA 1
ATOM 768 C C . LEU A 1 100 ? -0.847 -5.239 -12.171 1.00 87.50 100 LEU A C 1
ATOM 770 O O . LEU A 1 100 ? -1.449 -5.973 -12.952 1.00 87.50 100 LEU A O 1
ATOM 774 N N . SER A 1 101 ? -0.069 -4.238 -12.561 1.00 88.12 101 SER A N 1
ATOM 775 C CA . SER A 1 101 ? 0.386 -4.030 -13.926 1.00 88.12 101 SER A CA 1
ATOM 776 C C . SER A 1 101 ? 1.860 -4.400 -14.003 1.00 88.12 101 SER A C 1
ATOM 778 O O . SER A 1 101 ? 2.669 -3.924 -13.205 1.00 88.12 101 SER A O 1
ATOM 780 N N . ILE A 1 102 ? 2.201 -5.266 -14.953 1.00 90.44 102 ILE A N 1
ATOM 781 C CA . ILE A 1 102 ? 3.572 -5.687 -15.230 1.00 90.44 102 ILE A CA 1
ATOM 782 C C . ILE A 1 102 ? 3.876 -5.243 -16.657 1.00 90.44 102 ILE A C 1
ATOM 784 O O . ILE A 1 102 ? 3.203 -5.667 -17.593 1.00 90.44 102 ILE A O 1
ATOM 788 N N . SER A 1 103 ? 4.881 -4.391 -16.813 1.00 88.75 103 SER A N 1
ATOM 789 C CA . SER A 1 103 ? 5.347 -3.895 -18.104 1.00 88.75 103 SER A CA 1
ATOM 790 C C . SER A 1 103 ? 6.802 -4.286 -18.299 1.00 88.75 103 SER A C 1
ATOM 792 O O . SER A 1 103 ? 7.612 -4.091 -17.390 1.00 88.75 103 SER A O 1
ATOM 794 N N . TRP A 1 104 ? 7.139 -4.828 -19.470 1.00 90.00 104 TRP A N 1
ATOM 795 C CA . TRP A 1 104 ? 8.526 -5.088 -19.832 1.00 90.00 104 TRP A CA 1
ATOM 796 C C . TRP A 1 104 ? 8.832 -4.744 -21.289 1.00 90.00 104 TRP A C 1
ATOM 798 O O . TRP A 1 104 ? 8.019 -4.991 -22.180 1.00 90.00 104 TRP A O 1
ATOM 808 N N . ASN A 1 105 ? 10.030 -4.212 -21.541 1.00 82.62 105 ASN A N 1
ATOM 809 C CA . ASN A 1 105 ? 10.535 -4.034 -22.902 1.00 82.62 105 ASN A CA 1
ATOM 810 C C . ASN A 1 105 ? 11.023 -5.388 -23.428 1.00 82.62 105 ASN A C 1
ATOM 812 O O . ASN A 1 105 ? 12.012 -5.938 -22.946 1.00 82.62 105 ASN A O 1
ATOM 816 N N . TYR A 1 106 ? 10.323 -5.940 -24.418 1.00 69.25 106 TYR A N 1
ATOM 817 C CA . TYR A 1 106 ? 10.727 -7.162 -25.106 1.00 69.25 106 TYR A CA 1
ATOM 818 C C . TYR A 1 106 ? 11.147 -6.843 -26.540 1.00 69.25 106 TYR A C 1
ATOM 820 O O . TYR A 1 106 ? 10.368 -6.283 -27.310 1.00 69.25 106 TYR A O 1
ATOM 828 N N . THR A 1 107 ? 12.362 -7.240 -26.916 1.00 61.81 107 THR A N 1
ATOM 829 C CA . THR A 1 107 ? 12.775 -7.274 -28.322 1.00 61.81 107 THR A CA 1
ATOM 830 C C . THR A 1 107 ? 12.391 -8.629 -28.900 1.00 61.81 107 THR A C 1
ATOM 832 O O . THR A 1 107 ? 12.972 -9.651 -28.531 1.00 61.81 107 THR A O 1
ATOM 835 N N . SER A 1 108 ? 11.425 -8.644 -29.819 1.00 59.16 108 SER A N 1
ATOM 836 C CA . SER A 1 108 ? 11.090 -9.841 -30.593 1.00 59.16 108 SER A CA 1
ATOM 837 C C . SER A 1 108 ? 12.279 -10.264 -31.457 1.00 59.16 108 SER A C 1
ATOM 839 O O . SER A 1 108 ? 12.856 -9.446 -32.174 1.00 59.16 108 SER A O 1
ATOM 841 N N . ALA A 1 109 ? 12.631 -11.551 -31.406 1.00 59.38 109 ALA A N 1
ATOM 842 C CA . ALA A 1 109 ? 13.781 -12.137 -32.105 1.00 59.38 109 ALA A CA 1
ATOM 843 C C . ALA A 1 109 ? 13.718 -12.037 -33.647 1.00 59.38 109 ALA A C 1
ATOM 845 O O . ALA A 1 109 ? 14.695 -12.339 -34.326 1.00 59.38 109 ALA A O 1
ATOM 846 N N . GLU A 1 110 ? 12.601 -11.572 -34.206 1.00 55.56 110 GLU A N 1
ATOM 847 C CA . GLU A 1 110 ? 12.353 -11.466 -35.649 1.00 55.56 110 GLU A CA 1
ATOM 848 C C . GLU A 1 110 ? 13.192 -10.383 -36.359 1.00 55.56 110 GLU A C 1
ATOM 850 O O . GLU A 1 110 ? 13.225 -10.329 -37.582 1.00 55.56 110 GLU A O 1
ATOM 855 N N . LYS A 1 111 ? 13.918 -9.534 -35.616 1.00 50.34 111 LYS A N 1
ATOM 856 C CA . LYS A 1 111 ? 14.798 -8.498 -36.190 1.00 50.34 111 LYS A CA 1
ATOM 857 C C . LYS A 1 111 ? 16.240 -8.941 -36.483 1.00 50.34 111 LYS A C 1
ATOM 859 O O . LYS A 1 111 ? 17.020 -8.111 -36.933 1.00 50.34 111 LYS A O 1
ATOM 864 N N . ILE A 1 112 ? 16.616 -10.199 -36.228 1.00 55.91 112 ILE A N 1
ATOM 865 C CA . ILE A 1 112 ? 18.014 -10.666 -36.385 1.00 55.91 112 ILE A CA 1
ATOM 866 C C . ILE A 1 112 ? 18.268 -11.346 -37.751 1.00 55.91 112 ILE A C 1
ATOM 868 O O . ILE A 1 112 ? 19.404 -11.680 -38.067 1.00 55.91 112 ILE A O 1
ATOM 872 N N . THR A 1 113 ? 17.254 -11.511 -38.606 1.00 49.59 113 THR A N 1
ATOM 873 C CA . THR A 1 113 ? 17.398 -12.181 -39.920 1.00 49.59 113 THR A CA 1
ATOM 874 C C . T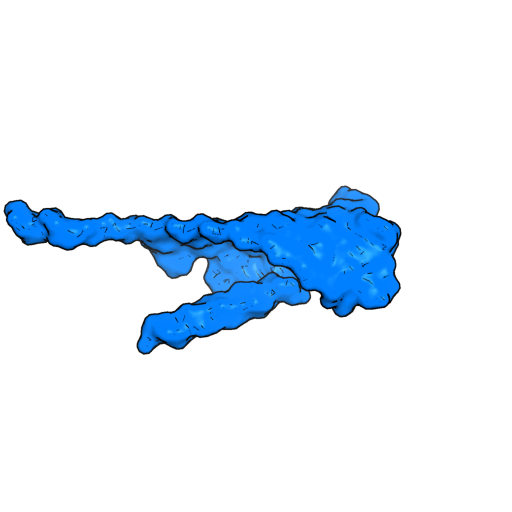HR A 1 113 ? 17.092 -11.285 -41.127 1.00 49.59 113 THR A C 1
ATOM 876 O O . THR A 1 113 ? 16.603 -11.785 -42.136 1.00 49.59 113 THR A O 1
ATOM 879 N N . GLY A 1 114 ? 17.347 -9.975 -41.023 1.00 44.34 114 GLY A N 1
ATOM 880 C CA . GLY A 1 114 ? 17.292 -9.035 -42.153 1.00 44.34 114 GLY A CA 1
ATOM 881 C C . GLY A 1 114 ? 18.660 -8.809 -42.774 1.00 44.34 114 GLY A C 1
ATOM 882 O O . GLY A 1 114 ? 19.583 -8.491 -41.991 1.00 44.34 114 GLY A O 1
#

Sequence (114 aa):
MKKILVVSLMLVLVATSGAFAQKKFSENNYAGINPLGLLFKIYSGEYGRFINNGAAEINVPFFYWAPTTDLTILGLGGSYRMYKDGNGEGIFYGGGLQFLSISWNYTSAEKITG

pLDDT: mean 80.21, std 14.23, range [44.34, 94.81]

Radius of gyration: 17.87 Å; chains: 1; bounding box: 34×34×63 Å